Protein AF-A0AAF3FAG2-F1 (afdb_monomer_lite)

Foldseek 3Di:
DDPVVVVVCCVVPVVVVVVPDDDDDDDDDDDPDDDDDDDDDPDPVVVVVVVVVVVDDPVNVVVVVVCVVVVVVVCVVVVNDDDPD

Radius of gyration: 16.87 Å; chains: 1; bounding box: 38×27×39 Å

pLDDT: mean 76.53, std 10.97, range [43.72, 90.38]

Structure (mmCIF, N/CA/C/O backbone):
data_AF-A0AAF3FAG2-F1
#
_entry.id   AF-A0AAF3FAG2-F1
#
loop_
_atom_site.group_PDB
_atom_site.id
_atom_site.type_symbol
_atom_site.label_atom_id
_atom_site.label_alt_id
_atom_site.label_comp_id
_atom_site.label_asym_id
_atom_site.label_entity_id
_atom_site.label_seq_id
_atom_site.pdbx_PDB_ins_code
_atom_site.Cartn_x
_atom_site.Cartn_y
_atom_site.Cartn_z
_atom_site.occupancy
_atom_site.B_iso_or_equiv
_atom_site.auth_seq_id
_atom_site.auth_comp_id
_atom_site.auth_asym_id
_atom_site.auth_atom_id
_atom_site.pdbx_PDB_model_num
ATOM 1 N N . MET A 1 1 ? 16.416 8.827 -1.831 1.00 67.31 1 MET A N 1
ATOM 2 C CA . MET A 1 1 ? 15.337 9.693 -2.326 1.00 67.31 1 MET A CA 1
ATOM 3 C C . MET A 1 1 ? 15.593 11.056 -1.732 1.00 67.31 1 MET A C 1
ATOM 5 O O . MET A 1 1 ? 15.947 11.082 -0.567 1.00 67.31 1 MET A O 1
ATOM 9 N N . ASN A 1 2 ? 15.540 12.138 -2.492 1.00 74.88 2 ASN A N 1
ATOM 10 C CA . ASN A 1 2 ? 15.403 13.490 -1.943 1.00 74.88 2 ASN A CA 1
ATOM 11 C C . ASN A 1 2 ? 13.928 13.928 -2.086 1.00 74.88 2 ASN A C 1
ATOM 13 O O . ASN A 1 2 ? 13.090 13.143 -2.534 1.00 74.88 2 ASN A O 1
ATOM 17 N N . SER A 1 3 ? 13.588 15.150 -1.679 1.00 71.94 3 SER A N 1
ATOM 18 C CA . SER A 1 3 ? 12.217 15.663 -1.799 1.00 71.94 3 SER A CA 1
ATOM 19 C C . SER A 1 3 ? 11.740 15.777 -3.251 1.00 71.94 3 SER A C 1
ATOM 21 O O . SER A 1 3 ? 10.558 15.580 -3.506 1.00 71.94 3 SER A O 1
ATOM 23 N N . GLN A 1 4 ? 12.640 16.054 -4.200 1.00 75.50 4 GLN A N 1
ATOM 24 C CA . GLN A 1 4 ? 12.298 16.167 -5.618 1.00 75.50 4 GLN A CA 1
ATOM 25 C C . GLN A 1 4 ? 12.005 14.795 -6.234 1.00 75.50 4 GLN A C 1
ATOM 27 O O . GLN A 1 4 ? 10.950 14.617 -6.827 1.00 75.50 4 GLN A O 1
ATOM 32 N N . ASP A 1 5 ? 12.859 13.795 -5.983 1.00 77.31 5 ASP A N 1
ATOM 33 C CA . ASP A 1 5 ? 12.632 12.405 -6.403 1.00 77.31 5 ASP A CA 1
ATOM 34 C C . ASP A 1 5 ? 11.271 11.890 -5.904 1.00 77.31 5 ASP A C 1
ATOM 36 O O . ASP A 1 5 ? 10.620 11.071 -6.549 1.00 77.31 5 ASP A O 1
ATOM 40 N N . TYR A 1 6 ? 10.859 12.336 -4.715 1.00 73.12 6 TYR A N 1
ATOM 41 C CA . TYR A 1 6 ? 9.580 11.971 -4.127 1.00 73.12 6 TYR A CA 1
ATOM 42 C C . TYR A 1 6 ? 8.397 12.623 -4.846 1.00 73.12 6 TYR A C 1
ATOM 44 O O . TYR A 1 6 ? 7.433 11.929 -5.171 1.00 73.12 6 TYR A O 1
ATOM 52 N N . ILE A 1 7 ? 8.482 13.930 -5.121 1.00 77.12 7 ILE A N 1
ATOM 53 C CA . ILE A 1 7 ? 7.475 14.660 -5.903 1.00 77.12 7 ILE A CA 1
ATOM 54 C C . ILE A 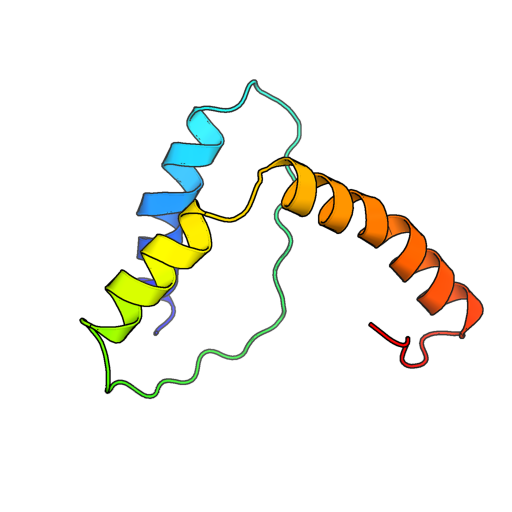1 7 ? 7.318 14.009 -7.279 1.00 77.12 7 ILE A C 1
ATOM 56 O O . ILE A 1 7 ? 6.201 13.666 -7.653 1.00 77.12 7 ILE A O 1
ATOM 60 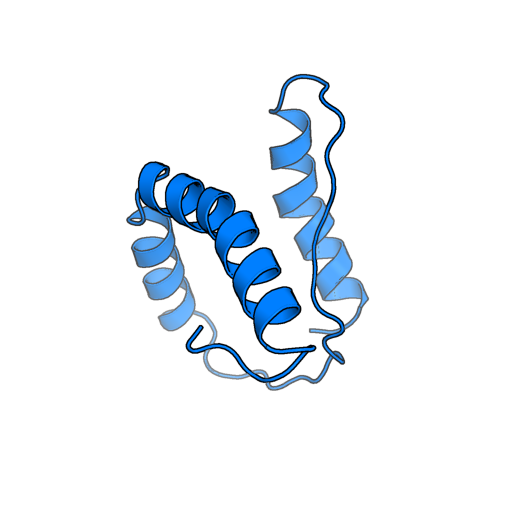N N . ASP A 1 8 ? 8.421 13.722 -7.970 1.00 81.62 8 ASP A N 1
ATOM 61 C CA . ASP A 1 8 ? 8.400 13.112 -9.302 1.00 81.62 8 ASP A CA 1
ATOM 62 C C . ASP A 1 8 ? 7.707 11.732 -9.290 1.00 81.62 8 ASP A C 1
ATOM 64 O O . ASP A 1 8 ? 6.928 11.395 -10.186 1.00 81.62 8 ASP A O 1
ATOM 68 N N . VAL A 1 9 ? 7.941 10.920 -8.249 1.00 79.81 9 VAL A N 1
ATOM 69 C CA . VAL A 1 9 ? 7.273 9.616 -8.078 1.00 79.81 9 VAL A CA 1
ATOM 70 C C . VAL A 1 9 ? 5.776 9.781 -7.816 1.00 79.81 9 VAL A C 1
ATOM 72 O O . VAL A 1 9 ? 4.984 9.010 -8.374 1.00 79.81 9 VAL A O 1
ATOM 75 N N . LEU A 1 10 ? 5.379 10.755 -6.991 1.00 77.44 10 LEU A N 1
ATOM 76 C CA . LEU A 1 10 ? 3.970 11.059 -6.744 1.00 77.44 10 LEU A CA 1
ATOM 77 C C . LEU A 1 10 ? 3.283 11.527 -8.029 1.00 77.44 10 LEU A C 1
ATOM 79 O O . LEU A 1 10 ? 2.225 11.004 -8.375 1.00 77.44 10 LEU A O 1
ATOM 83 N N . GLU A 1 11 ? 3.888 12.448 -8.772 1.00 78.69 11 GLU A N 1
ATOM 84 C CA . GLU A 1 11 ? 3.310 12.954 -10.015 1.00 78.69 11 GLU A CA 1
ATOM 85 C C . GLU A 1 11 ? 3.142 11.846 -11.058 1.00 78.69 11 GLU A C 1
ATOM 87 O O . GLU A 1 11 ? 2.058 11.684 -11.617 1.00 78.69 11 GLU A O 1
ATOM 92 N N . ALA A 1 12 ? 4.164 11.015 -11.268 1.00 79.56 12 ALA A N 1
ATOM 93 C CA . ALA A 1 12 ? 4.106 9.963 -12.280 1.00 79.56 12 ALA A CA 1
ATOM 94 C C . ALA A 1 12 ? 3.083 8.856 -11.953 1.00 79.56 12 ALA A C 1
ATOM 96 O O . ALA A 1 12 ? 2.389 8.360 -12.846 1.00 79.56 12 ALA A O 1
ATOM 97 N N . ASN A 1 13 ? 2.981 8.452 -10.681 1.00 78.88 13 ASN A N 1
ATOM 98 C CA . ASN A 1 13 ? 2.239 7.244 -10.295 1.00 78.88 13 ASN A CA 1
ATOM 99 C C . ASN A 1 13 ? 0.903 7.542 -9.609 1.00 78.88 13 ASN A C 1
ATOM 101 O O . ASN A 1 13 ? -0.084 6.849 -9.862 1.00 78.88 13 ASN A O 1
ATOM 105 N N . LEU A 1 14 ? 0.853 8.554 -8.738 1.00 75.19 14 LEU A N 1
ATOM 106 C CA . LEU A 1 14 ? -0.346 8.871 -7.966 1.00 75.19 14 LEU A CA 1
ATOM 107 C C . LEU A 1 14 ? -1.336 9.687 -8.801 1.00 75.19 14 LEU A C 1
ATOM 109 O O . LEU A 1 14 ? -2.515 9.345 -8.811 1.00 75.19 14 LEU A O 1
ATOM 113 N N . LEU A 1 15 ? -0.888 10.710 -9.542 1.00 71.56 15 LEU A N 1
ATOM 114 C CA . LEU A 1 15 ? -1.804 11.547 -10.335 1.00 71.56 15 LEU A CA 1
ATOM 115 C C . LEU A 1 15 ? -2.554 10.731 -11.390 1.00 71.56 15 LEU A C 1
ATOM 117 O O . LEU A 1 15 ? -3.779 10.815 -11.464 1.00 71.56 15 LEU A O 1
ATOM 121 N N . SER A 1 16 ? -1.841 9.885 -12.136 1.00 75.00 16 SER A N 1
ATOM 122 C CA . SER A 1 16 ? -2.427 8.985 -13.139 1.00 75.00 16 SER A CA 1
ATOM 123 C C . SER A 1 16 ? -3.497 8.065 -12.535 1.00 75.00 16 SER A C 1
ATOM 125 O O . SER A 1 16 ? -4.536 7.810 -13.143 1.00 75.00 16 SER A O 1
ATOM 127 N N . TYR A 1 17 ? -3.275 7.589 -11.306 1.00 71.50 17 TYR A N 1
ATOM 128 C CA . TYR A 1 17 ? -4.231 6.745 -10.595 1.00 71.50 17 TYR A CA 1
ATOM 129 C C . TYR A 1 17 ? -5.452 7.538 -10.108 1.00 71.50 17 TYR A C 1
ATOM 131 O O . TYR A 1 17 ? -6.584 7.097 -10.304 1.00 71.50 17 TYR A O 1
ATOM 139 N N . LEU A 1 18 ? -5.245 8.728 -9.534 1.00 71.75 18 LEU A N 1
ATOM 140 C CA . LEU A 1 18 ? -6.321 9.594 -9.039 1.00 71.75 18 LEU A CA 1
ATOM 141 C C . LEU A 1 18 ? -7.243 10.077 -10.166 1.00 71.75 18 LEU A C 1
ATOM 143 O O . LEU A 1 18 ? -8.455 10.118 -9.980 1.00 71.75 18 LEU A O 1
ATOM 147 N N . GLN A 1 19 ? -6.691 10.377 -11.345 1.00 72.50 19 GLN A N 1
ATOM 148 C CA . GLN A 1 19 ? -7.463 10.772 -12.531 1.00 72.50 19 GLN A CA 1
ATOM 149 C C . GLN A 1 19 ? -8.398 9.666 -13.042 1.00 72.50 19 GLN A C 1
ATOM 151 O O . GLN A 1 19 ? -9.411 9.961 -13.671 1.00 72.50 19 GLN A O 1
ATOM 156 N N . SER A 1 20 ? -8.076 8.397 -12.773 1.00 74.94 20 SER A N 1
ATOM 157 C CA . SER A 1 20 ? -8.893 7.249 -13.188 1.00 74.94 20 SER A CA 1
ATOM 158 C C . SER A 1 20 ? -10.063 6.943 -12.245 1.00 74.94 20 SER A C 1
ATOM 160 O O . SER A 1 20 ? -10.912 6.109 -12.569 1.00 74.94 20 SER A O 1
ATOM 162 N N . LEU A 1 21 ? -10.118 7.589 -11.075 1.00 74.12 21 LEU A N 1
ATOM 163 C CA . LEU A 1 21 ? -11.169 7.375 -10.086 1.00 74.12 21 LEU A CA 1
ATOM 164 C C . LEU A 1 21 ? -12.308 8.393 -10.275 1.00 74.12 21 LEU A C 1
ATOM 166 O O . LEU A 1 21 ? -12.047 9.566 -10.543 1.00 74.12 21 LEU A O 1
ATOM 170 N N . PRO A 1 22 ? -13.580 7.981 -10.116 1.00 69.50 22 PRO A N 1
ATOM 171 C CA . PRO A 1 22 ? -14.699 8.920 -10.110 1.00 69.50 22 PRO A CA 1
ATOM 172 C C . PRO A 1 22 ? -14.504 9.969 -9.008 1.00 69.50 22 PRO A C 1
ATOM 174 O O . PRO A 1 22 ? -13.985 9.638 -7.941 1.00 69.50 22 PRO A O 1
ATOM 177 N N . GLN A 1 23 ? -14.912 11.220 -9.273 1.00 62.47 23 GLN A N 1
ATOM 178 C CA . GLN A 1 23 ? -14.785 12.360 -8.354 1.00 62.47 23 GLN A CA 1
ATOM 179 C C . GLN A 1 23 ? -15.449 12.062 -7.001 1.00 62.47 23 GLN A C 1
ATOM 181 O O . GLN A 1 23 ? -16.628 12.322 -6.770 1.00 62.47 23 GLN A O 1
ATOM 186 N N . HIS A 1 24 ? -14.661 11.513 -6.092 1.00 60.12 24 HIS A N 1
ATOM 187 C CA . HIS A 1 24 ? -14.988 11.323 -4.694 1.00 60.12 24 HIS A CA 1
ATOM 188 C C . HIS A 1 24 ? -13.976 12.100 -3.857 1.00 60.12 24 HIS A C 1
ATOM 190 O O . HIS A 1 24 ? -12.882 12.429 -4.312 1.00 60.12 24 HIS A O 1
ATOM 196 N N . GLN A 1 25 ? -14.361 12.436 -2.631 1.00 72.19 25 GLN A N 1
ATOM 197 C CA . GLN A 1 25 ? -13.499 13.141 -1.693 1.00 72.19 25 GLN A CA 1
ATOM 198 C C . GLN A 1 25 ? -12.401 12.166 -1.229 1.00 72.19 25 GLN A C 1
ATOM 200 O O . GLN A 1 25 ? -12.674 11.233 -0.477 1.00 72.19 25 GLN A O 1
ATOM 205 N N . LEU A 1 26 ? -11.186 12.317 -1.764 1.00 72.31 26 LEU A N 1
ATOM 206 C CA . LEU A 1 26 ? -10.051 11.432 -1.490 1.00 72.31 26 LEU A CA 1
ATOM 207 C C . LEU A 1 26 ? -9.155 12.038 -0.405 1.00 72.31 26 LEU A C 1
ATOM 209 O O . LEU A 1 26 ? -8.814 13.218 -0.470 1.00 72.31 26 LEU A O 1
ATOM 213 N N . THR A 1 27 ? -8.737 11.212 0.556 1.00 76.19 27 THR A N 1
ATOM 214 C CA . THR A 1 27 ? -7.780 11.584 1.609 1.00 76.19 27 THR A CA 1
ATOM 215 C C . THR A 1 27 ? -6.483 10.810 1.406 1.00 76.19 27 THR A C 1
ATOM 217 O O . THR A 1 27 ? -6.505 9.585 1.284 1.00 76.19 27 THR A O 1
ATOM 220 N N . LEU A 1 28 ? -5.351 11.515 1.380 1.00 73.38 28 LEU A N 1
ATOM 221 C CA . LEU A 1 28 ? -4.023 10.909 1.320 1.00 73.38 28 LEU A CA 1
ATOM 222 C C . LEU A 1 28 ? -3.489 10.697 2.743 1.00 73.38 28 LEU A C 1
ATOM 224 O O . LEU A 1 28 ? -3.427 11.646 3.521 1.00 73.38 28 LEU A O 1
ATOM 228 N N . GLN A 1 29 ? -3.086 9.466 3.069 1.00 79.12 29 GLN A N 1
ATOM 229 C CA . GLN A 1 29 ? -2.438 9.127 4.339 1.00 79.12 29 GLN A CA 1
ATOM 230 C C . GLN A 1 29 ? -0.994 8.685 4.088 1.00 79.12 29 GLN A C 1
ATOM 232 O O . GLN A 1 29 ? -0.750 7.794 3.275 1.00 79.12 29 GLN A O 1
ATOM 237 N N . GLN A 1 30 ? -0.052 9.306 4.797 1.00 70.62 30 GLN A N 1
ATOM 238 C CA . GLN A 1 30 ? 1.386 9.019 4.756 1.00 70.62 30 GLN A CA 1
ATOM 239 C C . GLN A 1 30 ? 1.965 9.104 6.174 1.00 70.62 30 GLN A C 1
ATOM 241 O O . GLN A 1 30 ? 1.304 9.615 7.080 1.00 70.62 30 GLN A O 1
ATOM 246 N N . ASP A 1 31 ? 3.165 8.567 6.378 1.00 72.56 31 ASP A N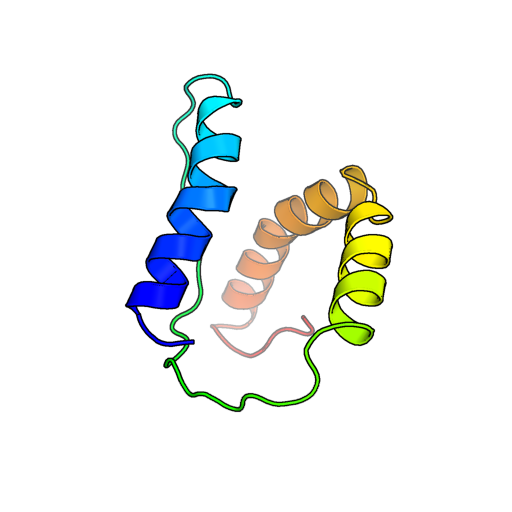 1
ATOM 247 C CA . ASP A 1 31 ? 3.902 8.670 7.638 1.00 72.56 31 ASP A CA 1
ATOM 248 C C . ASP A 1 31 ? 4.804 9.922 7.676 1.00 72.56 31 ASP A C 1
ATOM 250 O O . ASP A 1 31 ? 4.992 10.615 6.678 1.00 72.56 31 ASP A O 1
ATOM 254 N N . ASN A 1 32 ? 5.380 10.228 8.845 1.00 72.12 32 ASN A N 1
ATOM 255 C CA . ASN A 1 32 ? 6.289 11.371 9.037 1.00 72.12 32 ASN A CA 1
ATOM 256 C C . ASN A 1 32 ? 7.756 11.027 8.690 1.00 72.12 32 ASN A C 1
ATOM 258 O O . ASN A 1 32 ? 8.681 11.519 9.344 1.00 72.12 32 ASN A O 1
ATOM 262 N N . ALA A 1 33 ? 7.999 10.139 7.720 1.00 68.12 33 ALA A N 1
ATOM 263 C CA . ALA A 1 33 ? 9.341 9.631 7.440 1.00 68.12 33 ALA A CA 1
ATOM 264 C C . ALA A 1 33 ? 10.337 10.759 7.086 1.00 68.12 33 ALA A C 1
ATOM 266 O O . ALA A 1 33 ? 10.122 11.549 6.168 1.00 68.12 33 ALA A O 1
ATOM 267 N N . SER A 1 34 ? 11.472 10.813 7.799 1.00 61.50 34 SER A N 1
ATOM 268 C CA . SER A 1 34 ? 12.600 11.683 7.442 1.00 61.50 34 SER A CA 1
ATOM 269 C C . SER A 1 34 ? 13.374 11.071 6.278 1.00 61.50 34 SER A C 1
ATOM 271 O O . SER A 1 34 ? 13.825 9.928 6.340 1.00 61.50 34 SER A O 1
ATOM 273 N N . ILE A 1 35 ? 13.529 11.839 5.205 1.00 60.03 35 ILE A N 1
ATOM 274 C CA . ILE A 1 35 ? 14.125 11.375 3.956 1.00 60.03 35 ILE A CA 1
ATOM 275 C C . ILE A 1 35 ? 15.649 11.182 4.139 1.00 60.03 35 ILE A C 1
ATOM 277 O O . ILE A 1 35 ? 16.414 12.139 4.051 1.00 60.03 35 ILE A O 1
ATOM 281 N N . GLN A 1 36 ? 16.111 9.948 4.378 1.00 49.28 36 GLN A N 1
ATOM 282 C CA . GLN A 1 36 ? 17.535 9.571 4.320 1.00 49.28 36 GLN A CA 1
ATOM 283 C C . GLN A 1 36 ? 17.800 8.484 3.269 1.00 49.28 36 GLN A C 1
ATOM 285 O O . GLN A 1 36 ? 16.960 7.634 2.978 1.00 49.28 36 GLN A O 1
ATOM 290 N N . VAL A 1 37 ? 18.979 8.559 2.642 1.00 52.16 37 VAL A N 1
ATOM 291 C CA . VAL A 1 37 ? 19.339 7.830 1.418 1.00 52.16 37 VAL A CA 1
ATOM 292 C C . VAL A 1 37 ? 20.350 6.725 1.704 1.00 52.16 37 VAL A C 1
ATOM 294 O O . VAL A 1 37 ? 21.382 6.973 2.314 1.00 52.16 37 VAL A O 1
ATOM 297 N N . MET A 1 38 ? 20.131 5.548 1.117 1.00 48.66 38 MET A N 1
ATOM 298 C CA . MET A 1 38 ? 21.217 4.650 0.725 1.00 48.66 38 MET A CA 1
ATOM 299 C C . MET A 1 38 ? 20.882 4.064 -0.650 1.00 48.66 38 MET A C 1
ATOM 301 O O . MET A 1 38 ? 19.781 3.558 -0.864 1.00 48.66 38 MET A O 1
ATOM 305 N N . ALA A 1 39 ? 21.789 4.220 -1.615 1.00 53.09 39 ALA A N 1
ATOM 306 C CA . ALA A 1 39 ? 21.578 3.840 -3.008 1.00 53.09 39 ALA A CA 1
ATOM 307 C C . ALA A 1 39 ? 22.588 2.769 -3.420 1.00 53.09 39 ALA A C 1
ATOM 309 O O . ALA A 1 39 ? 23.739 3.074 -3.711 1.00 53.09 39 ALA A O 1
ATOM 310 N N . SER A 1 40 ? 22.144 1.516 -3.450 1.00 43.72 40 SER A N 1
ATOM 311 C CA . SER A 1 40 ? 22.819 0.392 -4.103 1.00 43.72 40 SER A CA 1
ATOM 312 C C . SER A 1 40 ? 21.873 -0.812 -4.047 1.00 43.72 40 SER A C 1
ATOM 314 O O . SER A 1 40 ? 21.174 -0.966 -3.056 1.00 43.72 40 SER A O 1
ATOM 316 N N . VAL A 1 41 ? 21.842 -1.648 -5.092 1.00 54.06 41 VAL A N 1
ATOM 317 C CA . VAL A 1 41 ? 20.921 -2.790 -5.332 1.00 54.06 41 VAL A CA 1
ATOM 318 C C . VAL A 1 41 ? 19.584 -2.394 -5.991 1.00 54.06 41 VAL A C 1
ATOM 320 O O . VAL A 1 41 ? 18.533 -2.380 -5.360 1.00 54.06 41 VAL A O 1
ATOM 323 N N . LYS A 1 42 ? 19.605 -2.026 -7.287 1.00 60.84 42 LYS A N 1
ATOM 324 C CA . LYS A 1 42 ? 18.506 -1.242 -7.900 1.00 60.84 42 LYS A CA 1
ATOM 325 C C . LYS A 1 42 ? 17.769 -1.838 -9.114 1.00 60.84 42 LYS A C 1
ATOM 327 O O . LYS A 1 42 ? 16.836 -1.181 -9.553 1.00 60.84 42 LYS A O 1
ATOM 332 N N . THR A 1 43 ? 18.080 -3.018 -9.655 1.00 57.84 43 THR A N 1
ATOM 333 C CA . THR A 1 43 ? 17.357 -3.517 -10.858 1.00 57.84 43 THR A CA 1
ATOM 334 C C . THR A 1 43 ? 16.707 -4.882 -10.669 1.00 57.84 43 THR A C 1
ATOM 336 O O . THR A 1 43 ? 15.486 -4.948 -10.608 1.00 57.84 43 THR A O 1
ATOM 339 N N . THR A 1 44 ? 17.467 -5.954 -10.440 1.00 62.28 44 THR A N 1
ATOM 340 C CA . THR A 1 44 ? 16.880 -7.305 -10.297 1.00 62.28 44 THR A CA 1
ATOM 341 C C . THR A 1 44 ? 15.927 -7.419 -9.103 1.00 62.28 44 THR A C 1
ATOM 343 O O . THR A 1 44 ? 14.881 -8.058 -9.191 1.00 62.28 44 THR A O 1
ATOM 346 N N . LEU A 1 45 ? 16.252 -6.745 -7.994 1.00 73.19 45 LEU A N 1
ATOM 347 C CA . LEU A 1 45 ? 15.373 -6.679 -6.827 1.00 73.19 45 LEU A CA 1
ATOM 348 C C . LEU A 1 45 ? 14.083 -5.908 -7.133 1.00 73.19 45 LEU A C 1
ATOM 350 O O . LEU A 1 45 ? 13.014 -6.305 -6.680 1.00 73.19 45 LEU A O 1
ATOM 354 N N . LYS A 1 46 ? 14.162 -4.840 -7.934 1.00 77.06 46 LYS A N 1
ATOM 355 C CA . LYS A 1 46 ? 12.981 -4.050 -8.293 1.00 77.06 46 LYS A CA 1
ATOM 356 C C . LYS A 1 46 ? 11.995 -4.844 -9.132 1.00 77.06 46 LYS A C 1
ATOM 358 O O . LYS A 1 46 ? 10.803 -4.782 -8.854 1.00 77.06 46 LYS A O 1
ATOM 363 N N . ASP A 1 47 ? 12.481 -5.602 -10.107 1.00 76.62 47 ASP A N 1
ATOM 364 C CA . ASP A 1 47 ? 11.612 -6.389 -10.986 1.00 76.62 47 ASP A CA 1
ATOM 365 C C . ASP A 1 47 ? 10.916 -7.512 -10.210 1.00 76.62 47 ASP A C 1
ATOM 367 O O . ASP A 1 47 ? 9.713 -7.733 -10.365 1.00 76.62 47 ASP A O 1
ATOM 371 N N . ALA A 1 48 ? 11.645 -8.170 -9.302 1.00 82.06 48 ALA A N 1
ATOM 372 C CA . ALA A 1 48 ? 11.065 -9.149 -8.389 1.00 82.06 48 ALA A CA 1
ATOM 373 C C . ALA A 1 48 ? 9.994 -8.510 -7.487 1.00 82.06 48 ALA A C 1
ATOM 375 O O . ALA A 1 48 ? 8.886 -9.033 -7.391 1.00 82.06 48 ALA A O 1
ATOM 376 N N . MET A 1 49 ? 10.278 -7.347 -6.890 1.00 80.75 49 MET A N 1
ATOM 377 C CA . MET A 1 49 ? 9.311 -6.619 -6.060 1.00 80.75 49 MET A CA 1
ATOM 378 C C . MET A 1 49 ? 8.065 -6.201 -6.848 1.00 80.75 49 MET A C 1
ATOM 380 O O . MET A 1 49 ? 6.954 -6.349 -6.346 1.00 80.75 49 MET A O 1
ATOM 384 N N . ALA A 1 50 ? 8.225 -5.719 -8.083 1.00 80.81 50 ALA A N 1
ATOM 385 C CA . ALA A 1 50 ? 7.105 -5.327 -8.935 1.00 80.81 50 ALA A CA 1
ATOM 386 C C . ALA A 1 50 ? 6.210 -6.524 -9.288 1.00 80.81 50 ALA A C 1
ATOM 388 O O . ALA A 1 50 ? 4.983 -6.407 -9.281 1.00 80.81 50 ALA A O 1
ATOM 389 N N . ARG A 1 51 ? 6.806 -7.692 -9.557 1.00 85.06 51 ARG A N 1
ATOM 390 C CA . ARG A 1 51 ? 6.056 -8.922 -9.831 1.00 85.06 51 ARG A CA 1
ATOM 391 C C . ARG A 1 51 ? 5.221 -9.353 -8.630 1.00 85.06 51 ARG A C 1
ATOM 393 O O . ARG A 1 51 ? 4.027 -9.595 -8.788 1.00 85.06 51 ARG A O 1
ATOM 400 N N . GLU A 1 52 ? 5.832 -9.424 -7.450 1.00 88.81 52 GLU A N 1
ATOM 401 C CA . GLU A 1 52 ? 5.118 -9.818 -6.232 1.00 88.81 52 GLU A CA 1
ATOM 402 C C . GLU A 1 52 ? 4.040 -8.788 -5.862 1.00 88.81 52 GLU A C 1
ATOM 404 O O . GLU A 1 52 ? 2.931 -9.172 -5.505 1.00 88.81 52 GLU A O 1
ATOM 409 N N . TRP A 1 53 ? 4.306 -7.487 -6.041 1.00 86.56 53 TRP A N 1
ATOM 410 C CA . TRP A 1 53 ? 3.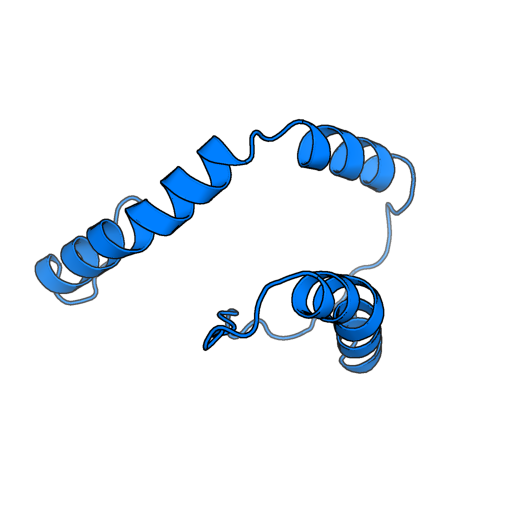315 -6.427 -5.830 1.00 86.56 53 TRP A CA 1
ATOM 411 C C . TRP A 1 53 ? 2.072 -6.606 -6.709 1.00 86.56 53 TRP A C 1
ATOM 413 O O . TRP A 1 53 ? 0.944 -6.540 -6.220 1.00 86.56 53 TRP A O 1
ATOM 423 N N . ASN A 1 54 ? 2.268 -6.900 -7.996 1.00 86.19 54 ASN A N 1
ATOM 424 C CA . ASN A 1 54 ? 1.173 -7.126 -8.940 1.00 86.19 54 ASN A CA 1
ATOM 425 C C . ASN A 1 54 ? 0.408 -8.434 -8.680 1.00 86.19 54 ASN A C 1
ATOM 427 O O . ASN A 1 54 ? -0.740 -8.563 -9.107 1.00 86.19 54 ASN A O 1
ATOM 431 N N . ALA A 1 55 ? 1.016 -9.395 -7.980 1.00 90.19 55 ALA A N 1
ATOM 432 C CA . ALA A 1 55 ? 0.369 -10.646 -7.598 1.00 90.19 55 ALA A CA 1
ATOM 433 C C . ALA A 1 55 ? -0.567 -10.495 -6.384 1.00 90.19 55 ALA A C 1
ATOM 435 O O . ALA A 1 55 ? -1.383 -11.385 -6.132 1.00 90.19 55 ALA A O 1
ATOM 436 N N . ILE A 1 56 ? -0.495 -9.383 -5.637 1.00 89.12 56 ILE A N 1
ATOM 437 C CA . ILE A 1 56 ? -1.349 -9.152 -4.466 1.00 89.12 56 ILE A CA 1
ATOM 438 C C . ILE A 1 56 ? -2.794 -8.877 -4.917 1.00 89.12 56 ILE A C 1
ATOM 440 O O . ILE A 1 56 ? -3.061 -7.895 -5.617 1.00 89.12 56 ILE A O 1
ATOM 444 N N . PRO A 1 57 ? -3.781 -9.680 -4.473 1.00 90.38 57 PRO A N 1
ATOM 445 C CA . PRO A 1 57 ? -5.174 -9.439 -4.817 1.00 90.38 57 PRO A CA 1
ATOM 446 C C . PRO A 1 57 ? -5.677 -8.100 -4.269 1.00 90.38 57 PRO A C 1
ATOM 448 O O . PRO A 1 57 ? -5.483 -7.768 -3.098 1.00 90.38 57 PRO A O 1
ATOM 451 N N . ARG A 1 58 ? -6.464 -7.372 -5.070 1.00 83.81 58 ARG A N 1
ATOM 452 C CA . ARG A 1 58 ? -7.128 -6.131 -4.618 1.00 83.81 58 ARG A CA 1
ATOM 453 C C . ARG A 1 58 ? -8.025 -6.347 -3.392 1.00 83.81 58 ARG A C 1
ATOM 455 O O . ARG A 1 58 ? -8.231 -5.424 -2.609 1.00 83.81 58 ARG A O 1
ATOM 462 N N . SER A 1 59 ? -8.567 -7.552 -3.213 1.00 86.56 59 SER A N 1
ATOM 463 C CA . SER A 1 59 ? -9.353 -7.924 -2.030 1.00 86.56 59 SER A CA 1
ATOM 464 C C . SER A 1 59 ? -8.518 -7.926 -0.747 1.00 86.56 59 SER A C 1
ATOM 466 O O . SER A 1 59 ? -9.036 -7.542 0.299 1.00 86.56 59 SER A O 1
ATOM 468 N N . THR A 1 60 ? -7.235 -8.285 -0.824 1.00 87.75 60 THR A N 1
ATOM 469 C CA . THR A 1 60 ? -6.288 -8.204 0.296 1.00 87.75 60 THR A CA 1
ATOM 470 C C . THR A 1 60 ? -6.072 -6.753 0.709 1.00 87.75 60 THR A C 1
ATOM 472 O O . THR A 1 60 ? -6.197 -6.435 1.888 1.00 87.75 60 THR A O 1
ATOM 475 N N . ILE A 1 61 ? -5.872 -5.851 -0.260 1.00 85.44 61 ILE A N 1
ATOM 476 C CA . ILE A 1 61 ? -5.728 -4.408 0.000 1.00 85.44 61 ILE A CA 1
ATOM 477 C C . ILE A 1 61 ? -7.003 -3.846 0.647 1.00 85.44 61 ILE A C 1
ATOM 479 O O . ILE A 1 61 ? -6.931 -3.154 1.658 1.00 85.44 61 ILE A O 1
ATOM 483 N N . LYS A 1 62 ? -8.190 -4.193 0.130 1.00 84.69 62 LYS A N 1
ATOM 484 C CA . LYS A 1 62 ? -9.471 -3.750 0.7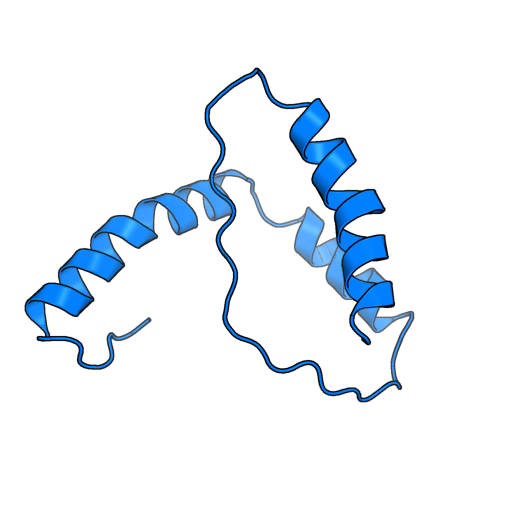16 1.00 84.69 62 LYS A CA 1
ATOM 485 C C . LYS A 1 62 ? -9.666 -4.237 2.153 1.00 84.69 62 LYS A C 1
ATOM 487 O O . LYS A 1 62 ? -10.122 -3.466 2.991 1.00 84.69 62 LYS A O 1
ATOM 492 N N . LYS A 1 63 ? -9.319 -5.496 2.444 1.00 88.56 63 LYS A N 1
ATOM 493 C CA . LYS A 1 63 ? -9.370 -6.047 3.808 1.00 88.56 63 LYS A CA 1
ATOM 494 C C . LYS A 1 63 ? -8.413 -5.310 4.743 1.00 88.56 63 LYS A C 1
ATOM 496 O O . LYS A 1 63 ? -8.791 -5.013 5.871 1.00 88.56 63 LYS A O 1
ATOM 501 N N . LEU A 1 64 ? -7.216 -4.976 4.261 1.00 87.62 64 LEU A N 1
ATOM 502 C CA . LEU A 1 64 ? -6.236 -4.217 5.030 1.00 87.62 64 LEU A CA 1
ATOM 503 C C . LEU A 1 64 ? -6.762 -2.816 5.373 1.00 87.62 64 LEU A C 1
ATOM 505 O O . LEU A 1 64 ? -6.763 -2.446 6.544 1.00 87.62 64 LEU A O 1
ATOM 509 N N . VAL A 1 65 ? -7.304 -2.086 4.392 1.00 85.62 65 VAL A N 1
ATOM 510 C CA . VAL A 1 65 ? -7.917 -0.763 4.619 1.00 85.62 65 VAL A CA 1
ATOM 511 C C . VAL A 1 65 ? -9.086 -0.854 5.603 1.00 85.62 65 VAL A C 1
ATOM 513 O O . VAL A 1 65 ? -9.164 -0.066 6.539 1.00 85.62 65 VAL A O 1
ATOM 516 N N . ALA A 1 66 ? -9.964 -1.851 5.456 1.00 83.69 66 ALA A N 1
ATOM 517 C CA . ALA A 1 66 ? -11.081 -2.052 6.381 1.00 83.69 66 ALA A CA 1
ATOM 518 C C . ALA A 1 66 ? -10.612 -2.329 7.823 1.00 83.69 66 ALA A C 1
ATOM 520 O O . ALA A 1 66 ? -11.265 -1.903 8.775 1.00 83.69 66 ALA A O 1
ATOM 521 N N . SER A 1 67 ? -9.462 -2.993 7.994 1.00 88.25 67 SER A N 1
ATOM 522 C CA . SER A 1 67 ? -8.892 -3.277 9.316 1.00 88.25 67 SER A CA 1
ATOM 523 C C . SER A 1 67 ? -8.361 -2.036 10.046 1.00 88.25 67 SER A C 1
ATOM 525 O O . SER A 1 67 ? -8.227 -2.073 11.269 1.00 88.25 67 SER A O 1
ATOM 527 N N . MET A 1 68 ? -8.113 -0.917 9.350 1.00 87.00 68 MET A N 1
ATOM 528 C CA . MET A 1 68 ? -7.623 0.312 9.992 1.00 87.00 68 MET A CA 1
ATOM 529 C C . MET A 1 68 ? -8.596 0.830 11.058 1.00 87.00 68 MET A C 1
ATOM 531 O O . MET A 1 68 ? -8.161 1.310 12.100 1.00 87.00 68 MET A O 1
ATOM 535 N N . LEU A 1 69 ? -9.908 0.660 10.858 1.00 84.50 69 LEU A N 1
ATOM 536 C CA . LEU A 1 69 ? -10.915 1.033 11.857 1.00 84.50 69 LEU A CA 1
ATOM 537 C C . LEU A 1 69 ? -10.777 0.212 13.145 1.00 84.50 69 LEU A C 1
ATOM 539 O O . LEU A 1 69 ? -10.755 0.782 14.233 1.00 84.50 69 LEU A O 1
ATOM 543 N N . SER A 1 70 ? -10.634 -1.114 13.036 1.00 84.81 70 SER A N 1
ATOM 544 C CA . SER A 1 70 ? -10.408 -1.969 14.209 1.00 84.81 70 SER A CA 1
ATOM 545 C C . SER A 1 70 ? -9.093 -1.640 14.916 1.00 84.81 70 SER A C 1
ATOM 547 O O . SER A 1 70 ? -9.055 -1.615 16.141 1.00 84.81 70 SER A O 1
ATOM 549 N N . GLN A 1 71 ? -8.043 -1.304 14.161 1.00 87.25 71 GLN A N 1
ATOM 550 C CA . GLN A 1 71 ? -6.760 -0.905 14.741 1.00 87.25 71 GLN A CA 1
ATOM 551 C C . GLN A 1 71 ? -6.881 0.398 15.544 1.00 87.25 71 GLN A C 1
ATOM 553 O O . GLN A 1 71 ? -6.337 0.490 16.641 1.00 87.25 71 GLN A O 1
ATOM 558 N N . ILE A 1 72 ? -7.643 1.383 15.056 1.00 86.00 72 ILE A N 1
ATOM 559 C CA . ILE A 1 72 ? -7.902 2.628 15.797 1.00 86.00 72 ILE A CA 1
ATOM 560 C C . ILE A 1 72 ? -8.637 2.337 17.113 1.00 86.00 72 ILE A C 1
ATOM 562 O O . ILE A 1 72 ? -8.249 2.861 18.157 1.00 86.00 72 ILE A O 1
ATOM 566 N N . PHE A 1 73 ? -9.657 1.473 17.097 1.00 86.94 73 PHE A N 1
ATOM 567 C CA . PHE A 1 73 ? -10.360 1.086 18.325 1.00 86.94 73 PHE A CA 1
ATOM 568 C C . PHE A 1 73 ? -9.452 0.368 19.327 1.00 86.94 73 PHE A C 1
ATOM 570 O O . PHE A 1 73 ? -9.553 0.625 20.531 1.00 86.94 73 PHE A O 1
ATOM 577 N N . ASP A 1 74 ? -8.533 -0.473 18.853 1.00 86.31 74 ASP A N 1
ATOM 578 C CA . ASP A 1 74 ? -7.542 -1.133 19.706 1.00 86.31 74 ASP A CA 1
ATOM 579 C C . ASP A 1 74 ? -6.585 -0.124 20.354 1.00 86.31 74 ASP A C 1
ATOM 581 O O . ASP A 1 74 ? -6.313 -0.223 21.552 1.00 86.31 74 ASP A O 1
ATOM 585 N N . VAL A 1 75 ? -6.110 0.872 19.596 1.00 89.31 75 VAL A N 1
ATOM 586 C CA . VAL A 1 75 ? -5.257 1.956 20.117 1.00 89.31 75 VAL A CA 1
ATOM 587 C C . VAL A 1 75 ? -5.995 2.756 21.192 1.00 89.31 75 VAL A C 1
ATOM 589 O O . VAL A 1 75 ? -5.437 3.000 22.263 1.00 89.31 75 VAL A O 1
ATOM 592 N N . ILE A 1 76 ? -7.257 3.126 20.943 1.00 87.19 76 ILE A N 1
ATOM 593 C CA . ILE A 1 76 ? -8.094 3.862 21.906 1.00 87.19 76 ILE A CA 1
ATOM 594 C C . ILE A 1 76 ? -8.276 3.044 23.186 1.00 87.19 76 ILE A C 1
ATOM 596 O O . ILE A 1 76 ? -8.043 3.546 24.285 1.00 87.19 76 ILE A O 1
ATOM 600 N N . SER A 1 77 ? -8.634 1.767 23.048 1.00 86.88 77 SER A N 1
ATOM 601 C CA . SER A 1 77 ? -8.868 0.862 24.181 1.00 86.88 77 SER A CA 1
ATOM 602 C C . SER A 1 77 ? -7.609 0.642 25.023 1.00 86.88 77 SER A C 1
ATOM 604 O O . SER A 1 77 ? -7.693 0.401 26.225 1.00 86.8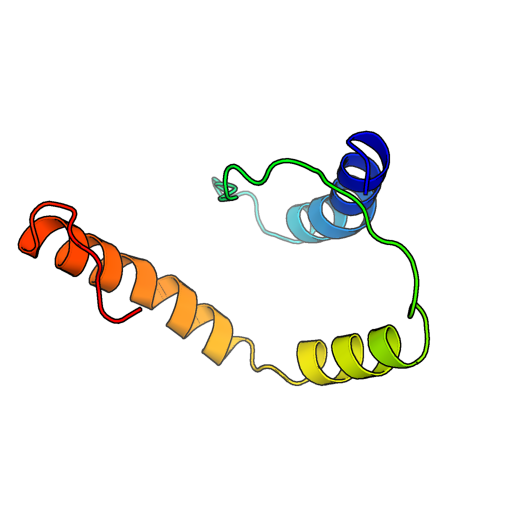8 77 SER A O 1
ATOM 606 N N . ARG A 1 78 ? -6.432 0.759 24.401 1.00 87.94 78 ARG A N 1
ATOM 607 C CA . ARG A 1 78 ? -5.116 0.649 25.044 1.00 87.94 78 ARG A CA 1
ATOM 608 C C . ARG A 1 78 ? -4.528 1.994 25.467 1.00 87.94 78 ARG A C 1
ATOM 610 O O . ARG A 1 78 ? -3.355 2.044 25.824 1.00 87.94 78 ARG A O 1
ATOM 617 N N . GLN A 1 79 ? -5.307 3.076 25.425 1.00 87.94 79 GLN A N 1
ATOM 618 C CA . GLN A 1 79 ? -4.873 4.423 25.817 1.00 87.94 79 GLN A CA 1
ATOM 619 C C . GLN A 1 79 ? -3.603 4.885 25.078 1.00 87.94 79 GLN A C 1
ATOM 621 O O . GLN A 1 79 ? -2.717 5.506 25.660 1.00 87.94 79 GLN A O 1
ATOM 626 N N . GLY A 1 80 ? -3.494 4.553 23.789 1.00 83.44 80 GLY A N 1
ATOM 627 C CA . GLY A 1 80 ? -2.354 4.944 22.957 1.00 83.44 80 GLY A CA 1
ATOM 628 C C . GLY A 1 80 ? -1.124 4.037 23.065 1.00 83.44 80 GLY A C 1
ATOM 629 O O . GLY A 1 80 ? -0.106 4.341 22.450 1.00 83.44 80 GLY A O 1
ATOM 630 N N . GLN A 1 81 ? -1.186 2.931 23.813 1.00 85.94 81 GLN A N 1
ATOM 631 C CA . GLN A 1 81 ? -0.097 1.948 23.846 1.00 85.94 81 GLN A CA 1
ATOM 632 C C . GLN A 1 81 ? -0.028 1.113 22.559 1.00 85.94 81 GLN A C 1
ATOM 634 O O . GLN A 1 81 ? -1.004 0.980 21.817 1.00 85.94 81 GLN A O 1
ATOM 639 N N . THR A 1 82 ? 1.131 0.494 22.327 1.00 85.56 82 THR A N 1
ATOM 640 C CA . THR A 1 82 ? 1.402 -0.357 21.164 1.00 85.56 82 THR A CA 1
ATOM 641 C C . THR A 1 82 ? 0.369 -1.480 21.027 1.00 85.56 82 THR A C 1
ATOM 643 O O . THR A 1 82 ? 0.042 -2.195 21.985 1.00 85.56 82 THR A O 1
ATOM 646 N N . THR A 1 83 ? -0.151 -1.641 19.811 1.00 82.56 83 THR A N 1
ATOM 647 C CA . THR A 1 83 ? -1.025 -2.765 19.451 1.00 82.56 83 THR A CA 1
ATOM 648 C C . THR A 1 83 ? -0.194 -3.901 18.849 1.00 82.56 83 THR A C 1
ATOM 650 O O . THR A 1 83 ? 0.998 -3.746 18.624 1.00 82.56 83 THR A O 1
ATOM 653 N N . LYS A 1 84 ? -0.785 -5.079 18.630 1.00 79.75 84 LYS A N 1
ATOM 654 C CA . LYS A 1 84 ? -0.058 -6.225 18.047 1.00 79.75 84 LYS A CA 1
ATOM 655 C C . LYS A 1 84 ? 0.288 -6.055 16.557 1.00 79.75 84 LYS A C 1
ATOM 657 O O . LYS A 1 84 ? 0.943 -6.940 16.013 1.00 79.75 84 LYS A O 1
ATOM 662 N N . HIS A 1 85 ? -0.207 -4.994 15.925 1.00 64.75 85 HIS A N 1
ATOM 663 C CA . HIS A 1 85 ? -0.032 -4.703 14.506 1.00 64.75 85 HIS A CA 1
ATOM 664 C C . HIS A 1 85 ? 1.222 -3.869 14.265 1.00 64.75 85 HIS A C 1
ATOM 666 O O . HIS A 1 85 ? 1.498 -2.981 15.106 1.00 64.75 85 HIS A O 1
#

Sequence (85 aa):
MNSQDYIDVLEANLLSYLQSLPQHQLTLQQDNASIQVMASVKTTLKDAMAREWNAIPRSTIKKLVASMLSQIFDVISRQGQTTKH

Organism: NCBI:txid2138241

InterPro domains:
  IPR036397 Ribonuclease H superfamily [G3DSA:3.30.420.10] (1-48)

Secondary structure (DSSP, 8-state):
--HHHHHHHIIIIIIHHHHTS-S-------------------SHHHHHHHHHHHHS-HHHHHHHHHHHHHHHHHHHHTTTPPP--